Protein AF-A0A542AFW9-F1 (afdb_monomer)

pLDDT: mean 81.06, std 19.07, range [39.84, 98.25]

Mean predicted aligned error: 11.01 Å

Radius of gyration: 22.19 Å; Cα contacts (8 Å, |Δi|>4): 198; chains: 1; bounding box: 42×68×56 Å

Nearest PDB structures (foldseek):
  5hi8-assembly1_B  TM=4.174E-01  e=9.262E+00  Prochlorococcus phage P-HM1

Structure (mmCIF, N/CA/C/O backbone):
data_AF-A0A542AFW9-F1
#
_entry.id   AF-A0A542AFW9-F1
#
loop_
_atom_site.group_PDB
_atom_site.id
_atom_site.type_symbol
_atom_site.label_atom_id
_atom_site.label_alt_id
_atom_site.label_comp_id
_atom_site.label_asym_id
_atom_site.label_entity_id
_atom_site.label_seq_id
_atom_site.pdbx_PDB_ins_code
_atom_site.Cartn_x
_atom_site.Cartn_y
_atom_site.Cartn_z
_atom_site.occupancy
_atom_site.B_iso_or_equiv
_atom_site.auth_seq_id
_atom_site.auth_comp_id
_atom_site.auth_asym_id
_atom_site.auth_atom_id
_atom_site.pdbx_PDB_model_num
ATOM 1 N N . MET A 1 1 ? 29.005 56.536 -40.030 1.00 39.84 1 MET A N 1
ATOM 2 C CA . MET A 1 1 ? 28.398 55.191 -40.058 1.00 39.84 1 MET A CA 1
ATOM 3 C C . MET A 1 1 ? 28.912 54.412 -38.866 1.00 39.84 1 MET A C 1
ATOM 5 O O . MET A 1 1 ? 30.099 54.424 -38.581 1.00 39.84 1 MET A O 1
ATOM 9 N N . THR A 1 2 ? 27.946 53.893 -38.130 1.00 42.75 2 THR A N 1
ATOM 10 C CA . THR A 1 2 ? 27.924 53.283 -36.800 1.00 42.75 2 THR A CA 1
ATOM 11 C C . THR A 1 2 ? 28.615 51.921 -36.771 1.00 42.75 2 THR A C 1
ATOM 13 O O . THR A 1 2 ? 28.361 51.142 -37.681 1.00 42.75 2 THR A O 1
ATOM 16 N N . THR A 1 3 ? 29.371 51.580 -35.717 1.00 44.47 3 THR A N 1
ATOM 17 C CA . THR A 1 3 ? 29.134 50.353 -34.912 1.00 44.47 3 THR A CA 1
ATOM 18 C C . THR A 1 3 ? 30.063 50.273 -33.693 1.00 44.47 3 THR A C 1
ATOM 20 O O . THR A 1 3 ? 31.280 50.183 -33.817 1.00 44.47 3 THR A O 1
ATOM 23 N N . LEU A 1 4 ? 29.456 50.293 -32.501 1.00 46.97 4 LEU A N 1
ATOM 24 C CA . LEU A 1 4 ? 30.044 49.819 -31.249 1.00 46.97 4 LEU A CA 1
ATOM 25 C C . LEU A 1 4 ? 30.042 48.284 -31.254 1.00 46.97 4 LEU A C 1
ATOM 27 O O . LEU A 1 4 ? 28.998 47.686 -31.507 1.00 46.97 4 LEU A O 1
ATOM 31 N N . ALA A 1 5 ? 31.162 47.653 -30.905 1.00 48.75 5 ALA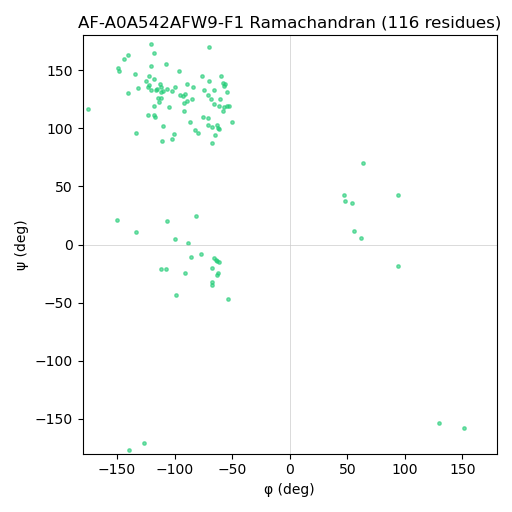 A N 1
ATOM 32 C CA . ALA A 1 5 ? 31.198 46.238 -30.544 1.00 48.75 5 ALA A CA 1
ATOM 33 C C . ALA A 1 5 ? 31.245 46.120 -29.014 1.00 48.75 5 ALA A C 1
ATOM 35 O O . ALA A 1 5 ? 32.304 46.214 -28.400 1.00 48.75 5 ALA A O 1
ATOM 36 N N . ALA A 1 6 ? 30.074 45.953 -28.398 1.00 48.28 6 ALA A N 1
ATOM 37 C CA . ALA A 1 6 ? 29.948 45.531 -27.010 1.00 48.28 6 ALA A CA 1
ATOM 38 C C . ALA A 1 6 ? 29.968 43.996 -26.974 1.00 48.28 6 ALA A C 1
ATOM 40 O O . ALA A 1 6 ? 28.991 43.353 -27.350 1.00 48.28 6 ALA A O 1
ATOM 41 N N . PHE A 1 7 ? 31.081 43.401 -26.544 1.00 44.91 7 PHE A N 1
ATOM 42 C CA . PHE A 1 7 ? 31.126 41.976 -26.219 1.00 44.91 7 PHE A CA 1
ATOM 43 C C . PHE A 1 7 ? 30.583 41.786 -24.801 1.00 44.91 7 PHE A C 1
ATOM 45 O O . PHE A 1 7 ? 31.267 42.034 -23.810 1.00 44.91 7 PHE A O 1
ATOM 52 N N . ALA A 1 8 ? 29.311 41.398 -24.726 1.00 52.62 8 ALA A N 1
ATOM 53 C CA . ALA A 1 8 ? 28.645 41.016 -23.494 1.00 52.62 8 ALA A CA 1
ATOM 54 C C . ALA A 1 8 ? 29.184 39.666 -22.988 1.00 52.62 8 ALA A C 1
ATOM 56 O O . ALA A 1 8 ? 29.230 38.674 -23.717 1.00 52.62 8 ALA A O 1
ATOM 57 N N . LEU A 1 9 ? 29.575 39.655 -21.714 1.00 49.44 9 LEU A N 1
ATOM 58 C CA . LEU A 1 9 ? 29.920 38.478 -20.923 1.00 49.44 9 LEU A CA 1
ATOM 59 C C . LEU A 1 9 ? 28.768 37.465 -20.941 1.00 49.44 9 LEU A C 1
ATOM 61 O O . LEU A 1 9 ? 27.684 37.752 -20.441 1.00 49.44 9 LEU A O 1
ATOM 65 N N . SER A 1 10 ? 29.014 36.262 -21.457 1.00 49.34 10 SER A N 1
ATOM 66 C CA . SER A 1 10 ? 28.157 35.102 -21.196 1.00 49.34 10 SER A CA 1
ATOM 67 C C . SER A 1 10 ? 28.854 34.237 -20.157 1.00 49.34 10 SER A C 1
ATOM 69 O O . SER A 1 10 ? 29.691 33.397 -20.478 1.00 49.34 10 SER A O 1
ATOM 71 N N . ILE A 1 11 ? 28.553 34.507 -18.890 1.00 55.94 11 ILE A N 1
ATOM 72 C CA . ILE A 1 11 ? 28.933 33.649 -17.771 1.00 55.94 11 ILE A CA 1
ATOM 73 C C . ILE A 1 11 ? 28.051 32.408 -17.902 1.00 55.94 11 ILE A C 1
ATOM 75 O O . ILE A 1 11 ? 26.852 32.466 -17.637 1.00 55.94 11 ILE A O 1
ATOM 79 N N . GLY A 1 12 ? 28.620 31.309 -18.393 1.00 42.12 12 GLY A N 1
ATOM 80 C CA . GLY A 1 12 ? 27.951 30.015 -18.379 1.00 42.12 12 GLY A CA 1
ATOM 81 C C . GLY A 1 12 ? 27.718 29.610 -16.930 1.00 42.12 12 GLY A C 1
ATOM 82 O O . GLY A 1 12 ? 28.654 29.213 -16.238 1.00 42.12 12 GLY A O 1
ATOM 83 N N . THR A 1 13 ? 26.489 29.749 -16.443 1.00 52.75 13 THR A N 1
ATOM 84 C CA . THR A 1 13 ? 26.082 29.176 -15.165 1.00 52.75 13 THR A CA 1
ATOM 85 C C . THR A 1 13 ? 26.095 27.660 -15.306 1.00 52.75 13 THR A C 1
ATOM 87 O O . THR A 1 13 ? 25.203 27.053 -15.890 1.00 52.75 13 THR A O 1
ATOM 90 N N . VAL A 1 14 ? 27.155 27.047 -14.782 1.00 49.38 14 VAL A N 1
ATOM 91 C CA . VAL A 1 14 ? 27.224 25.609 -14.529 1.00 49.38 14 VAL A CA 1
ATOM 92 C C . VAL A 1 14 ? 26.132 25.293 -13.510 1.00 49.38 14 VAL A C 1
ATOM 94 O O . VAL A 1 14 ? 26.288 25.554 -12.318 1.00 49.38 14 VAL A O 1
ATOM 97 N N . THR A 1 15 ? 24.994 24.781 -13.971 1.00 49.84 15 THR A N 1
ATOM 98 C CA . THR A 1 15 ? 23.988 24.165 -13.104 1.00 49.84 15 THR A CA 1
ATOM 99 C C . THR A 1 15 ? 24.602 22.910 -12.495 1.00 49.84 15 THR A C 1
ATOM 101 O O . THR A 1 15 ? 24.619 21.848 -13.116 1.00 49.84 15 THR A O 1
ATOM 104 N N . LEU A 1 16 ? 25.160 23.051 -11.293 1.00 54.56 16 LEU A N 1
ATOM 105 C CA . LEU A 1 16 ? 25.433 21.931 -10.398 1.00 54.56 16 LEU A CA 1
ATOM 106 C C . LEU A 1 16 ? 24.106 21.192 -10.144 1.00 54.56 16 LEU A C 1
ATOM 108 O O . LEU A 1 16 ? 23.092 21.861 -9.926 1.00 54.56 16 LEU A O 1
ATOM 112 N N . PRO A 1 17 ? 24.071 19.848 -10.170 1.00 48.28 17 PRO A N 1
ATOM 113 C CA . PRO A 1 17 ? 22.901 19.117 -9.709 1.00 48.28 17 PRO A CA 1
ATOM 114 C C . PRO A 1 17 ? 22.687 19.442 -8.228 1.00 48.28 17 PRO A C 1
ATOM 116 O O . PRO A 1 17 ? 23.569 19.217 -7.401 1.00 48.28 17 PRO A O 1
ATOM 119 N N . ASP A 1 18 ? 21.532 20.024 -7.919 1.00 45.22 18 ASP A N 1
ATOM 120 C CA . ASP A 1 18 ? 21.080 20.307 -6.560 1.00 45.22 18 ASP A CA 1
ATOM 121 C C . ASP A 1 18 ? 21.020 18.986 -5.759 1.00 45.22 18 ASP A C 1
ATOM 123 O O . ASP A 1 18 ? 20.233 18.101 -6.114 1.00 45.22 18 ASP A O 1
ATOM 127 N N . PRO A 1 19 ? 21.838 18.800 -4.704 1.00 47.28 19 PRO A N 1
ATOM 128 C CA . PRO A 1 19 ? 21.880 17.564 -3.925 1.00 47.28 19 PRO A CA 1
ATOM 129 C C . PRO A 1 19 ? 20.752 17.483 -2.880 1.00 47.28 19 PRO A C 1
ATOM 131 O O . PRO A 1 19 ? 20.901 16.802 -1.866 1.00 47.28 19 PRO A O 1
ATOM 134 N N . GLY A 1 20 ? 19.636 18.189 -3.083 1.00 44.25 20 GLY A N 1
ATOM 135 C CA . GLY A 1 20 ? 18.636 18.378 -2.039 1.00 44.25 20 GLY A CA 1
ATOM 136 C C . GLY A 1 20 ? 17.197 18.543 -2.505 1.00 44.25 20 GLY A C 1
ATOM 137 O O . GLY A 1 20 ? 16.389 19.033 -1.716 1.00 44.25 20 GLY A O 1
ATOM 138 N N . GLN A 1 21 ? 16.816 18.114 -3.716 1.00 40.47 21 GLN A N 1
ATOM 139 C CA . GLN A 1 21 ? 15.388 17.957 -4.010 1.00 40.47 21 GLN A CA 1
ATOM 140 C C . GLN A 1 21 ? 14.833 16.806 -3.166 1.00 40.47 21 GLN A C 1
ATOM 142 O O . GLN A 1 21 ? 14.810 15.652 -3.592 1.00 40.47 21 GLN A O 1
ATOM 147 N N . ALA A 1 22 ? 14.408 17.131 -1.941 1.00 47.59 22 ALA A N 1
ATOM 148 C CA . ALA A 1 22 ? 13.576 16.276 -1.118 1.00 47.59 22 ALA A CA 1
ATOM 149 C C . ALA A 1 22 ? 12.402 15.837 -1.994 1.00 47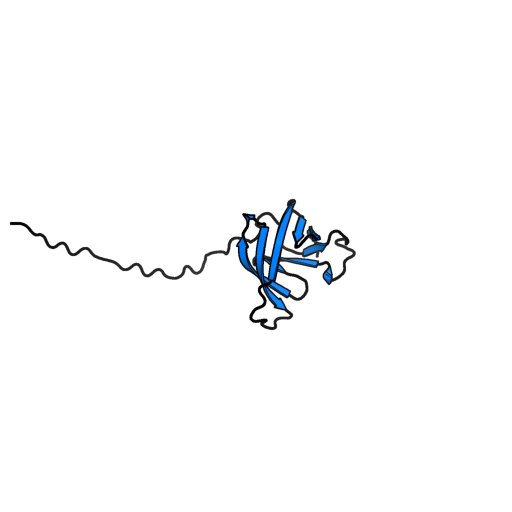.59 22 ALA A C 1
ATOM 151 O O . ALA A 1 22 ? 11.538 16.648 -2.336 1.00 47.59 22 ALA A O 1
ATOM 152 N N . GLN A 1 23 ? 12.430 14.575 -2.433 1.00 57.09 23 GLN A N 1
ATOM 153 C CA . GLN A 1 23 ? 11.366 14.001 -3.242 1.00 57.09 23 GLN A CA 1
ATOM 154 C C . GLN A 1 23 ? 10.069 14.246 -2.481 1.00 57.09 23 GLN A C 1
ATOM 156 O O . GLN A 1 23 ? 9.953 13.844 -1.319 1.00 57.09 23 GLN A O 1
ATOM 161 N N . GLN A 1 24 ? 9.139 14.985 -3.092 1.00 65.31 24 GLN A N 1
ATOM 162 C CA . GLN A 1 24 ? 7.889 15.289 -2.417 1.00 65.31 24 GLN A CA 1
ATOM 163 C C . GLN A 1 24 ? 7.247 13.973 -1.961 1.00 65.31 24 GLN A C 1
ATOM 165 O O . GLN A 1 24 ? 7.189 13.023 -2.747 1.00 65.31 24 GLN A O 1
ATOM 170 N N . PRO A 1 25 ? 6.810 13.893 -0.692 1.00 66.62 25 PRO A N 1
ATOM 171 C CA . PRO A 1 25 ? 6.288 12.662 -0.131 1.00 66.62 25 PRO A CA 1
ATOM 172 C C . PRO A 1 25 ? 5.116 12.164 -0.972 1.00 66.62 25 PRO A C 1
ATOM 174 O O . PRO A 1 25 ? 4.088 12.836 -1.056 1.00 66.62 25 PRO A O 1
ATOM 177 N N . VAL A 1 26 ? 5.246 10.972 -1.558 1.00 75.19 26 VAL A N 1
ATOM 178 C CA . VAL A 1 26 ? 4.159 10.387 -2.348 1.00 75.19 26 VAL A CA 1
ATOM 179 C C . VAL A 1 26 ? 3.007 10.085 -1.393 1.00 75.19 26 VAL A C 1
ATOM 181 O O . VAL A 1 26 ? 3.209 9.395 -0.395 1.00 75.19 26 VAL A O 1
ATOM 184 N N . PHE A 1 27 ? 1.831 10.669 -1.625 1.00 85.62 27 PHE A N 1
ATOM 185 C CA . PHE A 1 27 ? 0.695 10.693 -0.686 1.00 85.62 27 PHE A CA 1
ATOM 186 C C . PHE A 1 27 ? 0.974 11.457 0.630 1.00 85.62 27 PHE A C 1
ATOM 188 O O . PHE A 1 27 ? 1.062 10.854 1.701 1.00 85.62 27 PHE A O 1
ATOM 195 N N . PRO A 1 28 ? 1.104 12.797 0.598 1.00 85.50 28 PRO A N 1
ATOM 196 C CA . PRO A 1 28 ? 1.483 13.593 1.773 1.00 85.50 28 PRO A CA 1
ATOM 197 C C . PRO A 1 28 ? 0.418 13.612 2.882 1.00 85.50 28 PRO A C 1
ATOM 199 O O . PRO A 1 28 ? 0.728 13.919 4.029 1.00 85.50 28 PRO A O 1
ATOM 202 N N . SER A 1 29 ? -0.836 13.300 2.552 1.00 89.38 29 SER A N 1
ATOM 203 C CA . SER A 1 29 ? -1.962 13.286 3.490 1.00 89.38 29 SER A CA 1
ATOM 204 C C . SER A 1 29 ? -2.122 11.972 4.259 1.00 89.38 29 SER A C 1
ATOM 206 O O . SER A 1 29 ? -2.926 11.924 5.191 1.00 89.38 29 SER A O 1
ATOM 208 N N . LEU A 1 30 ? -1.393 10.921 3.872 1.00 93.62 30 LEU A N 1
ATOM 209 C CA . LEU A 1 30 ? -1.493 9.593 4.465 1.00 93.62 30 LEU A CA 1
ATOM 210 C C . LEU A 1 30 ? -0.359 9.356 5.481 1.00 93.62 30 LEU A C 1
ATOM 212 O O . LEU A 1 30 ? 0.802 9.656 5.184 1.00 93.62 30 LEU A O 1
ATOM 216 N N . PRO A 1 31 ? -0.657 8.797 6.670 1.00 95.44 31 PRO A N 1
ATOM 217 C CA . PRO A 1 31 ? 0.355 8.364 7.623 1.00 95.44 31 PRO A CA 1
ATOM 218 C C . PRO A 1 31 ? 1.324 7.360 7.002 1.00 95.44 31 PRO A C 1
ATOM 220 O O . PRO A 1 31 ? 0.908 6.445 6.290 1.00 95.44 31 PRO A O 1
ATOM 223 N N . ARG A 1 32 ? 2.615 7.507 7.299 1.00 94.31 32 ARG A N 1
ATOM 224 C CA . ARG A 1 32 ? 3.622 6.492 6.969 1.00 94.31 32 ARG A CA 1
ATOM 225 C C . ARG A 1 32 ? 3.511 5.332 7.949 1.00 94.31 32 ARG A C 1
ATOM 227 O O . ARG A 1 32 ? 3.244 5.565 9.122 1.00 94.31 32 ARG A O 1
ATOM 234 N N . GLY A 1 33 ? 3.755 4.118 7.472 1.00 95.12 33 GLY A N 1
ATOM 235 C CA . GLY A 1 33 ? 3.703 2.901 8.278 1.00 95.12 33 GLY A CA 1
ATOM 236 C C . GLY A 1 33 ? 2.844 1.817 7.641 1.00 95.12 33 GLY A C 1
ATOM 237 O O . GLY A 1 33 ? 2.712 1.758 6.413 1.00 95.12 33 GLY A O 1
ATOM 238 N N . THR A 1 34 ? 2.296 0.949 8.484 1.00 96.81 34 THR A N 1
ATOM 239 C CA . THR A 1 34 ? 1.619 -0.278 8.065 1.00 96.81 34 THR A CA 1
ATOM 240 C C . THR A 1 34 ? 0.133 -0.048 7.813 1.00 96.81 34 THR A C 1
ATOM 242 O O . THR A 1 34 ? -0.565 0.632 8.564 1.00 96.81 34 THR A O 1
ATOM 245 N N . TYR A 1 35 ? -0.355 -0.644 6.735 1.00 97.88 35 TYR A N 1
ATOM 246 C CA . TYR A 1 35 ? -1.742 -0.648 6.313 1.00 97.88 35 TYR A CA 1
ATOM 247 C C . TYR A 1 35 ? -2.215 -2.093 6.176 1.00 97.88 35 TYR A C 1
ATOM 249 O O . TYR A 1 35 ? -1.525 -2.928 5.595 1.00 97.88 35 TYR A O 1
ATOM 257 N N . VAL A 1 36 ? -3.404 -2.386 6.689 1.00 98.06 36 VAL A N 1
ATOM 258 C CA . VAL A 1 36 ? -3.986 -3.732 6.722 1.00 98.06 36 VAL A CA 1
ATOM 259 C C . VAL 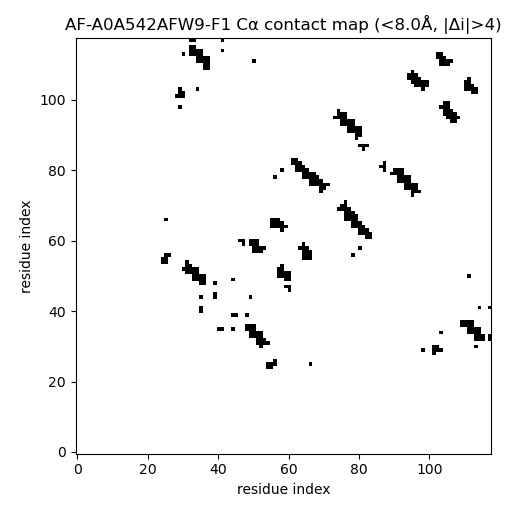A 1 36 ? -5.245 -3.759 5.865 1.00 98.06 36 VAL A C 1
ATOM 261 O O . VAL A 1 36 ? -6.079 -2.856 5.968 1.00 98.06 36 VAL A O 1
ATOM 264 N N . ALA A 1 37 ? -5.393 -4.774 5.010 1.00 97.56 37 ALA A N 1
ATOM 265 C CA . ALA A 1 37 ? -6.582 -4.931 4.175 1.00 97.56 37 ALA A CA 1
ATOM 266 C C . ALA A 1 37 ? -7.845 -5.012 5.047 1.00 97.56 37 ALA A C 1
ATOM 268 O O . ALA A 1 37 ? -7.852 -5.679 6.075 1.00 97.56 37 ALA A O 1
ATOM 269 N N . ALA A 1 38 ? -8.930 -4.362 4.627 1.00 96.69 38 ALA A N 1
ATOM 270 C CA . ALA A 1 38 ? -10.126 -4.135 5.443 1.00 96.69 38 ALA A CA 1
ATOM 271 C C . ALA A 1 38 ? -10.881 -5.410 5.867 1.00 96.69 38 ALA A C 1
ATOM 273 O O . ALA A 1 38 ? -11.746 -5.345 6.733 1.00 96.69 38 ALA A O 1
ATOM 274 N N . GLN A 1 39 ? -10.566 -6.556 5.260 1.00 95.94 39 GLN A N 1
ATOM 275 C CA . GLN A 1 39 ? -11.051 -7.877 5.677 1.00 95.94 39 GLN A CA 1
ATOM 276 C C . GLN A 1 39 ? -10.332 -8.440 6.921 1.00 95.94 39 GLN A C 1
ATOM 278 O O . GLN A 1 39 ? -10.746 -9.469 7.443 1.00 95.94 39 GLN A O 1
ATOM 283 N N . TYR A 1 40 ? -9.261 -7.783 7.372 1.00 96.12 40 TYR A N 1
ATOM 284 C CA . TYR A 1 40 ? -8.454 -8.119 8.544 1.00 96.12 40 TYR A CA 1
ATOM 285 C C . TYR A 1 40 ? -8.464 -6.959 9.550 1.00 96.12 40 TYR A C 1
ATOM 287 O O . TYR A 1 40 ? -8.953 -5.862 9.263 1.00 96.12 40 TYR A O 1
ATOM 295 N N . THR A 1 41 ? -7.892 -7.184 10.731 1.00 94.25 41 THR A N 1
ATOM 296 C CA . THR A 1 41 ? -7.729 -6.157 11.771 1.00 94.25 41 THR A CA 1
ATOM 297 C C . THR A 1 41 ? -6.250 -5.919 12.074 1.00 94.25 41 THR A C 1
ATOM 299 O O . THR A 1 41 ? -5.399 -6.734 11.729 1.00 94.25 41 THR A O 1
ATOM 302 N N . CYS A 1 42 ? -5.919 -4.819 12.761 1.00 93.38 42 CYS A N 1
ATOM 303 C CA . CYS A 1 42 ? -4.533 -4.540 13.168 1.00 93.38 42 CYS A CA 1
ATOM 304 C C . CYS A 1 42 ? -3.959 -5.579 14.151 1.00 93.38 42 CYS A C 1
ATOM 306 O O . CYS A 1 42 ? -2.754 -5.602 14.372 1.00 93.38 42 CYS A O 1
ATOM 308 N N . THR A 1 43 ? -4.802 -6.422 14.753 1.00 93.81 43 THR A N 1
ATOM 309 C CA . THR A 1 43 ? -4.396 -7.485 15.687 1.00 93.81 43 THR A CA 1
ATOM 310 C C . THR A 1 43 ? -4.507 -8.884 15.085 1.00 93.81 43 THR A C 1
ATOM 312 O O . THR A 1 43 ? -3.863 -9.807 15.569 1.00 93.81 43 THR A O 1
ATOM 315 N N . GLU A 1 44 ? -5.311 -9.051 14.035 1.00 93.12 44 GLU A N 1
ATOM 316 C CA . GLU A 1 44 ? -5.558 -10.325 13.360 1.00 93.12 44 GLU A CA 1
ATOM 317 C C . GLU A 1 44 ? -5.453 -10.116 11.850 1.00 93.12 44 GLU A C 1
ATOM 319 O O . GLU A 1 44 ? -6.406 -9.691 11.192 1.00 93.12 44 GLU A O 1
ATOM 324 N N . TYR A 1 45 ? -4.274 -10.405 11.306 1.00 94.19 45 TYR A N 1
ATOM 325 C CA . TYR A 1 45 ? -3.960 -10.259 9.891 1.00 94.19 45 TYR A CA 1
ATOM 326 C C . TYR A 1 45 ? -3.095 -11.418 9.405 1.00 94.19 45 TYR A C 1
ATOM 328 O O . TYR A 1 45 ? -2.465 -12.135 10.181 1.00 94.19 45 TYR A O 1
ATOM 336 N N . ILE A 1 46 ? -3.044 -11.572 8.086 1.00 93.38 46 ILE A N 1
ATOM 337 C CA . ILE A 1 46 ? -2.049 -12.410 7.418 1.00 93.38 46 ILE A CA 1
ATOM 338 C C . ILE A 1 46 ? -1.040 -11.515 6.711 1.00 93.38 46 ILE A C 1
ATOM 340 O O . ILE A 1 46 ? -1.372 -10.399 6.311 1.00 93.38 46 ILE A O 1
ATOM 344 N N . GLU A 1 47 ? 0.170 -12.025 6.500 1.00 90.69 47 GLU A N 1
ATOM 345 C CA . GLU A 1 47 ? 1.250 -11.275 5.855 1.00 90.69 47 GLU A CA 1
ATOM 346 C C . GLU A 1 47 ? 0.818 -10.698 4.498 1.00 90.69 47 GLU A C 1
ATOM 348 O O . GLU A 1 47 ? 0.950 -9.502 4.280 1.00 90.69 47 GLU A O 1
ATOM 353 N N . ALA A 1 48 ? 0.174 -11.498 3.639 1.00 89.50 48 ALA A N 1
ATOM 354 C CA . ALA A 1 48 ? -0.327 -11.059 2.329 1.00 89.50 48 ALA A CA 1
ATOM 355 C C . ALA A 1 48 ? -1.383 -9.930 2.384 1.00 89.50 48 ALA A C 1
ATOM 357 O O . ALA A 1 48 ? -1.685 -9.316 1.363 1.00 89.50 48 ALA A O 1
ATOM 358 N N . GLY A 1 49 ? -1.968 -9.666 3.556 1.00 92.88 49 GLY A N 1
ATOM 359 C CA . GLY A 1 49 ? -2.927 -8.586 3.786 1.00 92.88 49 GLY A CA 1
ATOM 360 C C . GLY A 1 49 ? -2.289 -7.252 4.174 1.00 92.88 49 GLY A C 1
ATOM 361 O O . GLY A 1 49 ? -3.031 -6.301 4.426 1.00 92.88 49 GLY A O 1
ATOM 362 N N . LEU A 1 50 ? -0.959 -7.172 4.251 1.00 95.38 50 LEU A N 1
ATOM 363 C CA . LEU A 1 50 ? -0.237 -5.967 4.650 1.00 95.38 50 LEU A CA 1
ATOM 364 C C . LEU A 1 50 ? 0.237 -5.150 3.447 1.00 95.38 50 LEU A C 1
ATOM 366 O O . LEU A 1 50 ? 0.592 -5.683 2.399 1.00 95.38 50 LEU A O 1
ATOM 370 N N . LEU A 1 51 ? 0.306 -3.840 3.646 1.00 95.12 51 LEU A N 1
ATOM 371 C CA . LEU A 1 51 ? 1.021 -2.889 2.805 1.00 95.12 51 LEU A CA 1
ATOM 372 C C . LEU A 1 51 ? 1.811 -1.940 3.701 1.00 95.12 51 LEU A C 1
ATOM 374 O O . LEU A 1 51 ? 1.348 -1.566 4.777 1.00 95.12 51 LEU A O 1
ATOM 378 N N . ARG A 1 52 ? 2.972 -1.487 3.240 1.00 95.00 52 ARG A N 1
ATOM 379 C CA . ARG A 1 52 ? 3.734 -0.423 3.896 1.00 95.00 52 ARG A CA 1
ATOM 380 C C . ARG A 1 52 ? 3.744 0.821 3.028 1.00 95.00 52 ARG A C 1
ATOM 382 O O . ARG A 1 52 ? 4.073 0.741 1.848 1.00 95.00 52 ARG A O 1
ATOM 389 N N . LEU A 1 53 ? 3.433 1.968 3.620 1.00 94.75 53 LEU A N 1
ATOM 390 C CA . LEU A 1 53 ? 3.621 3.272 2.995 1.00 94.75 53 LEU A CA 1
ATOM 391 C C . LEU A 1 53 ? 4.839 3.966 3.611 1.00 94.75 53 LEU A C 1
ATOM 393 O O . LEU A 1 53 ? 4.846 4.286 4.800 1.00 94.75 53 LEU A O 1
ATOM 397 N N . ASP A 1 54 ? 5.843 4.250 2.791 1.00 91.62 54 ASP A N 1
ATOM 398 C CA . ASP A 1 54 ? 7.036 5.016 3.165 1.00 91.62 54 ASP A CA 1
ATOM 399 C C . ASP A 1 54 ? 7.249 6.194 2.200 1.00 91.62 54 ASP A C 1
ATOM 401 O O . ASP A 1 54 ? 6.354 6.525 1.427 1.00 91.62 54 ASP A O 1
ATOM 405 N N . ALA A 1 55 ? 8.390 6.884 2.268 1.00 89.19 55 ALA A N 1
ATOM 406 C CA . ALA A 1 55 ? 8.662 8.053 1.428 1.00 89.19 55 ALA A CA 1
ATOM 407 C C . ALA A 1 55 ? 8.702 7.749 -0.086 1.00 89.19 55 ALA A C 1
ATOM 409 O O . ALA A 1 55 ? 8.460 8.652 -0.886 1.00 89.19 55 ALA A O 1
ATOM 410 N N . ASN A 1 56 ? 8.987 6.503 -0.477 1.00 88.44 56 ASN A N 1
ATOM 411 C CA . ASN A 1 56 ? 9.144 6.088 -1.872 1.00 88.44 56 ASN A CA 1
ATOM 412 C C . ASN A 1 56 ? 7.836 5.593 -2.499 1.00 88.44 56 ASN A C 1
ATOM 414 O O . ASN A 1 56 ? 7.692 5.648 -3.724 1.00 88.44 56 ASN A O 1
ATOM 418 N N . GLY A 1 57 ? 6.891 5.113 -1.687 1.00 91.19 57 GLY A N 1
ATOM 419 C CA . GLY A 1 57 ? 5.587 4.662 -2.158 1.00 91.19 57 GLY A CA 1
ATOM 420 C C . GLY A 1 57 ? 4.962 3.570 -1.297 1.00 91.19 57 GLY A C 1
ATOM 421 O O . GLY A 1 57 ? 5.267 3.425 -0.112 1.00 91.19 57 GLY A O 1
ATOM 422 N N . ILE A 1 58 ? 4.043 2.826 -1.917 1.00 92.50 58 ILE A N 1
ATOM 423 C CA . ILE A 1 58 ? 3.382 1.662 -1.323 1.00 92.50 58 ILE A CA 1
ATOM 424 C C . ILE A 1 58 ? 4.158 0.407 -1.701 1.00 92.50 58 ILE A C 1
ATOM 426 O O . ILE A 1 58 ? 4.372 0.151 -2.885 1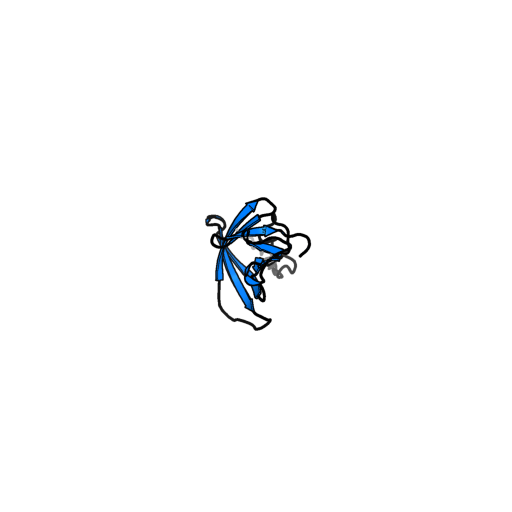.00 92.50 58 ILE A O 1
ATOM 430 N N . SER A 1 59 ? 4.513 -0.387 -0.697 1.00 92.25 59 SER A N 1
ATOM 431 C CA . SER A 1 59 ? 5.215 -1.657 -0.854 1.00 92.25 59 SER A CA 1
ATOM 432 C C . SER A 1 59 ? 4.392 -2.814 -0.275 1.00 92.25 59 SER A C 1
ATOM 434 O O . SER A 1 59 ? 3.895 -2.689 0.848 1.00 92.25 59 SER A O 1
ATOM 436 N N . PRO A 1 60 ? 4.235 -3.935 -1.001 1.00 90.19 60 PRO A N 1
ATOM 437 C CA . PRO A 1 60 ? 3.715 -5.174 -0.439 1.00 90.19 60 PRO A CA 1
ATOM 438 C C . PRO A 1 60 ? 4.727 -5.813 0.532 1.00 90.19 60 PRO A C 1
ATOM 440 O O . PRO A 1 60 ? 5.874 -5.365 0.621 1.00 90.19 60 PRO A O 1
ATOM 443 N N . PRO A 1 61 ? 4.320 -6.847 1.286 1.00 87.00 61 PRO A N 1
ATOM 444 C CA . PRO A 1 61 ? 5.205 -7.538 2.217 1.00 87.00 61 PRO A CA 1
ATOM 445 C C . PRO A 1 61 ? 6.404 -8.127 1.475 1.00 87.00 61 PRO A C 1
ATOM 447 O O . PRO A 1 61 ? 6.261 -8.587 0.345 1.00 87.00 61 PRO A O 1
ATOM 450 N N . LYS A 1 62 ? 7.577 -8.139 2.120 1.00 86.00 62 LYS A N 1
ATOM 451 C CA . LYS A 1 62 ? 8.853 -8.647 1.563 1.00 86.00 62 LYS A CA 1
ATOM 452 C C . LYS A 1 62 ? 9.369 -7.911 0.324 1.00 86.00 62 LYS A C 1
ATOM 454 O O . LYS A 1 62 ? 10.398 -8.300 -0.230 1.00 86.00 62 LYS A O 1
ATOM 459 N N . SER A 1 63 ? 8.711 -6.829 -0.086 1.00 87.50 63 SER A N 1
ATOM 460 C CA . SER A 1 63 ? 9.165 -5.986 -1.184 1.00 87.50 63 SER A CA 1
ATOM 461 C C . SER A 1 63 ? 9.408 -4.553 -0.734 1.00 87.50 63 SER A C 1
ATOM 463 O O . SER A 1 63 ? 8.785 -4.054 0.200 1.00 87.50 63 SER A O 1
ATOM 465 N N . THR A 1 64 ? 10.297 -3.867 -1.444 1.00 88.94 64 THR A N 1
ATOM 466 C CA . THR A 1 64 ? 10.422 -2.408 -1.402 1.00 88.94 64 THR A CA 1
ATOM 467 C C . THR A 1 64 ? 10.124 -1.869 -2.788 1.00 88.94 64 THR A C 1
ATOM 469 O O . THR A 1 64 ? 10.820 -2.197 -3.747 1.00 88.94 64 THR A O 1
ATOM 472 N N . CYS A 1 65 ? 9.088 -1.046 -2.893 1.00 88.88 65 CYS A N 1
ATOM 473 C CA . CYS A 1 65 ? 8.643 -0.445 -4.137 1.00 88.88 65 CYS A CA 1
ATOM 474 C C . CYS A 1 65 ? 8.885 1.063 -4.123 1.00 88.88 65 CYS A C 1
ATOM 476 O O . CYS A 1 65 ? 8.562 1.758 -3.159 1.00 88.88 65 CYS A O 1
ATOM 478 N N . LYS A 1 66 ? 9.413 1.579 -5.230 1.00 90.69 66 LYS A N 1
ATOM 479 C CA . LYS A 1 66 ? 9.574 3.011 -5.475 1.00 90.69 66 LYS A CA 1
ATOM 480 C C . LYS A 1 66 ? 8.692 3.424 -6.637 1.00 90.69 66 LYS A C 1
ATOM 482 O O . LYS A 1 66 ? 8.824 2.866 -7.724 1.00 90.69 66 LYS A O 1
ATOM 487 N N . ILE A 1 67 ? 7.851 4.430 -6.423 1.00 90.81 67 ILE A N 1
ATOM 488 C CA . ILE A 1 67 ? 7.055 5.029 -7.493 1.00 90.81 67 ILE A CA 1
ATOM 489 C C . ILE A 1 67 ? 7.998 5.775 -8.443 1.00 90.81 67 ILE A C 1
ATOM 491 O O . ILE A 1 67 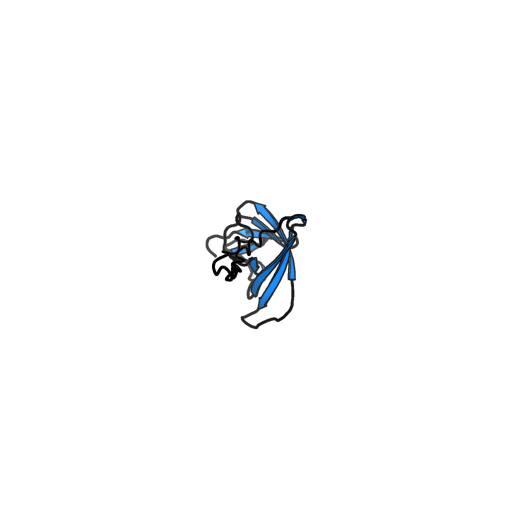? 8.797 6.617 -8.025 1.00 90.81 67 ILE A O 1
ATOM 495 N N . VAL A 1 68 ? 7.921 5.432 -9.727 1.00 91.81 68 VAL A N 1
ATOM 496 C CA . VAL A 1 68 ? 8.749 5.991 -10.806 1.00 91.81 68 VAL A CA 1
ATOM 497 C C . VAL A 1 68 ? 7.940 6.838 -11.783 1.00 91.81 68 VAL A C 1
ATOM 499 O O . VAL A 1 68 ? 8.512 7.688 -12.463 1.00 91.81 68 VAL A O 1
ATOM 502 N N . SER A 1 69 ? 6.622 6.644 -11.848 1.00 90.62 69 SER A N 1
ATOM 503 C CA . SER A 1 69 ? 5.709 7.506 -12.600 1.00 90.62 69 SER A CA 1
ATOM 504 C C . SER A 1 69 ? 4.333 7.554 -11.929 1.00 90.62 69 SER A C 1
ATOM 506 O O . SER A 1 69 ? 3.930 6.618 -11.235 1.00 90.62 69 SER A O 1
ATOM 508 N N . ALA A 1 70 ? 3.621 8.666 -12.107 1.00 91.69 70 ALA A N 1
ATOM 509 C CA . ALA A 1 70 ? 2.290 8.873 -11.553 1.00 91.69 70 ALA A CA 1
ATOM 510 C C . ALA A 1 70 ? 1.398 9.595 -12.568 1.00 91.69 70 ALA A C 1
ATOM 512 O O . ALA A 1 70 ? 1.766 10.640 -13.102 1.00 91.69 70 ALA A O 1
ATOM 513 N N . ASP A 1 71 ? 0.211 9.046 -12.793 1.00 93.50 71 ASP A N 1
ATOM 514 C CA . ASP A 1 71 ? -0.922 9.727 -13.405 1.00 93.50 71 ASP A CA 1
ATOM 515 C C . ASP A 1 71 ? -1.998 9.920 -12.333 1.00 93.50 71 ASP A C 1
ATOM 517 O O . ASP A 1 71 ? -2.878 9.082 -12.113 1.00 93.50 71 ASP A O 1
ATOM 521 N N . GLU A 1 72 ? -1.907 11.050 -11.637 1.00 89.06 72 GLU A N 1
ATOM 522 C CA . GLU A 1 72 ? -2.795 11.388 -10.524 1.00 89.06 72 GLU A CA 1
ATOM 523 C C . GLU A 1 72 ? -4.258 11.539 -10.961 1.00 89.06 72 GLU A C 1
ATOM 525 O O . GLU A 1 72 ? -5.160 11.290 -10.163 1.00 89.06 72 GLU A O 1
ATOM 530 N N . ARG A 1 73 ? -4.522 11.884 -12.232 1.00 90.81 73 ARG A N 1
ATOM 531 C CA . ARG A 1 73 ? -5.898 12.038 -12.740 1.00 90.81 73 ARG A CA 1
ATOM 532 C C . ARG A 1 73 ? -6.637 10.710 -12.787 1.00 90.81 73 ARG A C 1
ATOM 534 O O . ARG A 1 73 ? -7.844 10.676 -12.562 1.00 90.81 73 ARG A O 1
ATOM 541 N N . SER A 1 74 ? -5.921 9.632 -13.089 1.00 93.06 74 SER A N 1
ATOM 542 C CA . SER A 1 74 ? -6.469 8.274 -13.112 1.00 93.06 74 SER A CA 1
ATOM 543 C C . SER A 1 74 ? -6.155 7.477 -11.843 1.00 93.06 74 SER A C 1
ATOM 545 O O . SER A 1 74 ? -6.502 6.295 -11.775 1.00 93.06 74 SER A O 1
ATOM 547 N N . ALA A 1 75 ? -5.527 8.114 -10.844 1.00 93.44 75 ALA A N 1
ATOM 548 C CA . ALA A 1 75 ? -5.041 7.486 -9.618 1.00 93.44 75 ALA A CA 1
ATOM 549 C C . ALA A 1 75 ? -4.117 6.287 -9.895 1.00 93.44 75 ALA A C 1
ATOM 551 O O . ALA A 1 75 ? -4.155 5.280 -9.188 1.00 93.44 75 ALA A O 1
ATOM 552 N N . THR A 1 76 ? -3.318 6.375 -10.956 1.00 95.19 76 THR A N 1
ATOM 553 C CA . THR A 1 76 ? -2.479 5.284 -11.448 1.00 95.19 76 THR A CA 1
ATOM 554 C C . THR A 1 76 ? -1.012 5.594 -11.195 1.00 95.19 76 THR A C 1
ATOM 556 O O . THR A 1 76 ? -0.529 6.667 -11.542 1.00 95.19 76 THR A O 1
ATOM 559 N N . TYR A 1 77 ? -0.283 4.632 -10.645 1.00 93.25 77 TYR A N 1
ATOM 560 C CA . TYR A 1 77 ? 1.115 4.770 -10.257 1.00 93.25 77 TYR A CA 1
ATOM 561 C C . TYR A 1 77 ? 1.902 3.584 -10.801 1.00 93.25 77 TYR A C 1
ATOM 563 O O . TYR A 1 77 ? 1.455 2.443 -10.685 1.00 93.25 77 TYR A O 1
ATOM 571 N N . GLU A 1 78 ? 3.064 3.837 -11.393 1.00 93.50 78 GLU A N 1
ATOM 572 C CA . GLU A 1 78 ? 4.010 2.775 -11.727 1.00 93.50 78 GLU A CA 1
ATOM 573 C C . GLU A 1 78 ? 5.128 2.762 -10.697 1.00 93.50 78 GLU A C 1
ATOM 575 O O . GLU A 1 78 ? 5.728 3.800 -10.400 1.00 93.50 78 GLU A O 1
ATOM 580 N N . SER A 1 79 ? 5.429 1.572 -10.195 1.00 90.81 79 SER A N 1
ATOM 581 C CA . SER A 1 79 ? 6.490 1.342 -9.228 1.00 90.81 79 SER A CA 1
ATOM 582 C C . SER A 1 79 ? 7.499 0.342 -9.762 1.00 90.81 79 SER A C 1
ATOM 584 O O . SER A 1 79 ? 7.123 -0.632 -10.405 1.00 90.81 79 SER A O 1
ATOM 586 N N . THR A 1 80 ? 8.770 0.537 -9.432 1.00 90.44 80 THR A N 1
ATOM 587 C CA . THR A 1 80 ? 9.778 -0.527 -9.511 1.00 90.44 80 THR A CA 1
ATOM 588 C C . THR A 1 80 ? 9.899 -1.159 -8.133 1.00 90.44 80 THR A C 1
ATOM 590 O O . THR A 1 80 ? 10.060 -0.433 -7.150 1.00 90.44 80 THR A O 1
ATOM 593 N N . CYS A 1 81 ? 9.812 -2.485 -8.054 1.00 87.69 81 CYS A N 1
ATOM 594 C CA . CYS A 1 81 ? 9.850 -3.224 -6.795 1.00 87.69 81 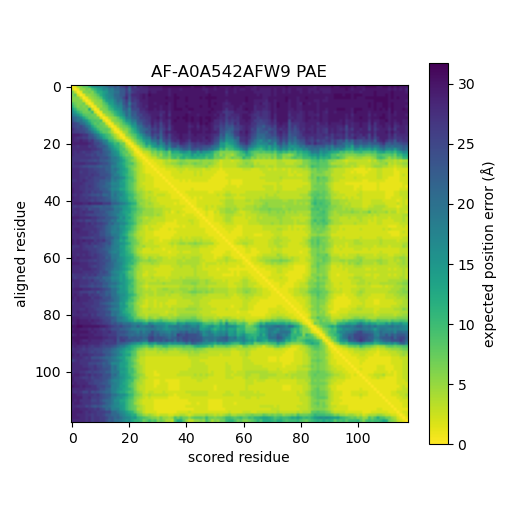CYS A CA 1
ATOM 595 C C . CYS A 1 81 ? 11.058 -4.164 -6.729 1.00 87.69 81 CYS A C 1
ATOM 597 O O . CYS A 1 81 ? 11.414 -4.799 -7.716 1.00 87.69 81 CYS A O 1
ATOM 599 N N . HIS A 1 82 ? 11.652 -4.272 -5.544 1.00 86.06 82 HIS A N 1
ATOM 600 C CA . HIS A 1 82 ? 12.707 -5.229 -5.214 1.00 86.06 82 HIS A CA 1
ATOM 601 C C . HIS A 1 82 ? 12.185 -6.191 -4.154 1.00 86.06 82 HIS A C 1
ATOM 603 O O . HIS A 1 82 ? 11.598 -5.737 -3.173 1.00 86.06 82 HIS A O 1
ATOM 609 N N . GLU A 1 83 ? 12.398 -7.492 -4.329 1.00 83.56 83 GLU A N 1
ATOM 610 C CA . GLU A 1 83 ? 11.984 -8.519 -3.370 1.00 83.56 83 GLU A CA 1
ATOM 611 C C . GLU A 1 83 ? 13.211 -9.072 -2.636 1.00 83.56 83 GLU A C 1
ATOM 613 O O . GLU A 1 83 ? 14.220 -9.377 -3.272 1.00 83.56 83 GLU A O 1
ATOM 618 N N . ASN A 1 84 ? 13.134 -9.204 -1.306 1.00 71.38 84 ASN A N 1
ATOM 619 C CA . ASN A 1 84 ? 14.177 -9.824 -0.470 1.00 71.38 84 ASN A CA 1
ATOM 620 C C . ASN A 1 84 ? 15.615 -9.335 -0.773 1.00 71.38 8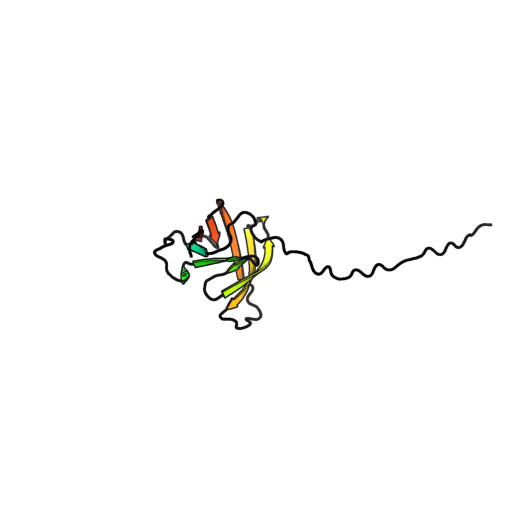4 ASN A C 1
ATOM 622 O O . ASN A 1 84 ? 16.533 -10.147 -0.887 1.00 71.38 84 ASN A O 1
ATOM 626 N N . ASP A 1 85 ? 15.798 -8.023 -0.974 1.00 58.91 85 ASP A N 1
ATOM 627 C CA . ASP A 1 85 ? 17.075 -7.370 -1.330 1.00 58.91 85 ASP A CA 1
ATOM 628 C C . ASP A 1 85 ? 17.766 -7.899 -2.601 1.00 58.91 85 ASP A C 1
ATOM 630 O O . ASP A 1 85 ? 18.905 -7.534 -2.900 1.00 58.91 85 ASP A O 1
ATOM 634 N N . THR A 1 86 ? 17.076 -8.712 -3.403 1.00 58.41 86 THR A N 1
ATOM 635 C CA . THR A 1 86 ? 17.566 -9.111 -4.719 1.00 58.41 86 THR A CA 1
ATOM 636 C C . THR A 1 86 ? 17.179 -8.023 -5.719 1.00 58.41 86 THR A C 1
ATOM 638 O O . THR A 1 86 ? 15.996 -7.671 -5.820 1.00 58.41 86 THR A O 1
ATOM 641 N N . PRO A 1 87 ? 18.138 -7.454 -6.471 1.00 54.91 87 PRO A N 1
ATOM 642 C CA . PRO A 1 87 ? 17.819 -6.514 -7.531 1.00 54.91 87 PRO A CA 1
ATOM 643 C C . PRO A 1 87 ? 16.960 -7.213 -8.592 1.00 54.91 87 PRO A C 1
ATOM 645 O O . PRO A 1 87 ? 17.471 -7.945 -9.433 1.00 54.91 87 PRO A O 1
ATOM 648 N N . SER A 1 88 ? 15.643 -7.007 -8.551 1.00 53.38 88 SER A N 1
ATOM 649 C CA . SER A 1 88 ? 14.785 -7.288 -9.696 1.00 53.38 88 SER A CA 1
ATOM 650 C C . SER A 1 88 ? 14.930 -6.121 -10.661 1.00 53.38 88 SER A C 1
ATOM 652 O O . SER A 1 88 ? 14.341 -5.050 -10.487 1.00 53.38 88 SER A O 1
ATOM 654 N N . GLU A 1 89 ? 15.802 -6.282 -11.650 1.00 51.50 89 GLU A N 1
ATOM 655 C CA . GLU A 1 89 ? 15.791 -5.387 -12.791 1.00 51.50 89 GLU A CA 1
ATOM 656 C C . GLU A 1 89 ? 14.529 -5.696 -13.610 1.00 51.50 89 GLU A C 1
ATOM 658 O O . GLU A 1 89 ? 14.466 -6.705 -14.299 1.00 51.50 89 GLU A O 1
ATOM 663 N N . GLN A 1 90 ? 13.563 -4.772 -13.579 1.00 58.19 90 GLN A N 1
ATOM 664 C CA . GLN A 1 90 ? 12.549 -4.568 -14.628 1.00 58.19 90 GLN A CA 1
ATOM 665 C C . GLN A 1 90 ? 11.177 -5.254 -14.509 1.00 58.19 90 GLN A C 1
ATOM 667 O O . GLN A 1 90 ? 10.594 -5.600 -15.535 1.00 58.19 90 GLN A O 1
ATOM 672 N N . GLU A 1 91 ? 10.544 -5.278 -13.335 1.00 67.31 91 GLU A N 1
ATOM 673 C CA . GLU A 1 91 ? 9.071 -5.311 -13.325 1.00 67.31 91 GLU A CA 1
ATOM 674 C C . GLU A 1 91 ? 8.504 -3.989 -12.809 1.00 67.31 91 GLU A C 1
ATOM 676 O O . GLU A 1 91 ? 8.519 -3.684 -11.614 1.00 67.31 91 GLU A O 1
ATOM 681 N N . ARG A 1 92 ? 8.042 -3.157 -13.755 1.00 81.62 92 ARG A N 1
ATOM 682 C CA . ARG A 1 92 ? 7.215 -1.997 -13.429 1.00 81.62 92 ARG A CA 1
ATOM 683 C C . ARG A 1 92 ? 5.819 -2.494 -13.103 1.00 81.62 92 ARG A C 1
ATOM 685 O O . ARG A 1 92 ? 5.079 -2.911 -13.992 1.00 81.62 92 ARG A O 1
ATOM 692 N N . VAL A 1 93 ? 5.454 -2.410 -11.836 1.00 88.00 93 VAL A N 1
ATOM 693 C CA . VAL A 1 93 ? 4.121 -2.772 -11.369 1.00 88.00 93 VAL A CA 1
ATOM 694 C C . VAL A 1 93 ? 3.232 -1.542 -11.449 1.00 88.00 93 VAL A C 1
ATOM 696 O O . VAL A 1 93 ? 3.534 -0.499 -10.868 1.00 88.00 93 VAL A O 1
ATOM 699 N N . LYS A 1 94 ? 2.119 -1.670 -12.169 1.00 91.56 94 LYS A N 1
ATOM 700 C CA . LYS A 1 94 ? 1.102 -0.625 -12.273 1.00 91.56 94 LYS A CA 1
ATOM 701 C C . LYS A 1 94 ? 0.039 -0.831 -11.198 1.00 91.56 94 LYS A C 1
ATOM 703 O O . LYS A 1 94 ? -0.603 -1.878 -11.146 1.00 91.56 94 LYS A O 1
ATOM 708 N N . LEU A 1 95 ? -0.156 0.176 -10.355 1.00 92.94 95 LEU A N 1
ATOM 709 C CA . LEU A 1 95 ? -1.099 0.163 -9.242 1.00 92.94 95 LEU A CA 1
ATOM 710 C C . LEU A 1 95 ? -2.099 1.305 -9.383 1.00 92.94 95 LEU A C 1
ATOM 712 O O . LEU A 1 95 ? -1.721 2.441 -9.661 1.00 92.94 95 LEU A O 1
ATOM 716 N N . LYS A 1 96 ? -3.375 1.023 -9.127 1.00 95.75 96 LYS A N 1
ATOM 717 C CA . LYS A 1 96 ? -4.385 2.057 -8.905 1.00 95.75 96 LYS A CA 1
ATOM 718 C C . LYS A 1 96 ? -4.473 2.345 -7.410 1.00 95.75 96 LYS A C 1
ATOM 720 O O . LYS A 1 96 ? -4.859 1.444 -6.668 1.00 95.75 96 LYS A O 1
ATOM 725 N N . ILE A 1 97 ? -4.112 3.551 -6.974 1.00 95.25 97 ILE A N 1
ATOM 726 C CA . ILE A 1 97 ? -4.047 3.937 -5.557 1.00 95.25 97 ILE A CA 1
ATOM 727 C C . ILE A 1 97 ? -4.943 5.152 -5.312 1.00 95.25 97 ILE A C 1
ATOM 729 O O . ILE A 1 97 ? -4.640 6.259 -5.742 1.00 95.25 97 ILE A O 1
ATOM 733 N N . GLU A 1 98 ? -6.034 4.958 -4.577 1.00 95.50 98 GLU A N 1
ATOM 734 C CA . GLU A 1 98 ? -7.027 5.996 -4.284 1.00 95.50 98 GLU A CA 1
ATOM 735 C C . GLU A 1 98 ? -7.063 6.257 -2.767 1.00 95.50 98 GLU A C 1
ATOM 737 O O . GLU A 1 98 ? -7.542 5.399 -2.019 1.00 95.50 98 GLU A O 1
ATOM 742 N N . PRO A 1 99 ? -6.585 7.409 -2.261 1.00 94.88 99 PRO A N 1
ATOM 743 C CA . PRO A 1 99 ? -6.817 7.792 -0.870 1.00 94.88 99 PRO A CA 1
ATOM 744 C C . PRO A 1 99 ? -8.325 7.919 -0.610 1.00 94.88 99 PRO A C 1
ATOM 746 O O . PRO A 1 99 ? -9.015 8.654 -1.314 1.00 94.88 99 PRO A O 1
ATOM 749 N N . LEU A 1 100 ? -8.844 7.207 0.391 1.00 95.12 100 LEU A N 1
ATOM 750 C CA . LEU A 1 100 ? -10.270 7.239 0.743 1.00 95.12 100 LEU A CA 1
ATOM 751 C C . LEU A 1 100 ? -10.527 8.178 1.919 1.00 95.12 100 LEU A C 1
ATOM 753 O O . LEU A 1 100 ? -11.478 8.957 1.918 1.00 95.12 100 LEU A O 1
ATOM 757 N N . THR A 1 101 ? -9.668 8.104 2.932 1.00 95.50 101 THR A N 1
ATOM 758 C CA . THR A 1 101 ? -9.691 8.977 4.108 1.00 95.50 101 THR A CA 1
ATOM 759 C C . THR A 1 101 ? -8.261 9.361 4.485 1.00 95.50 101 THR A C 1
ATOM 761 O O . THR A 1 101 ? -7.301 8.952 3.837 1.00 95.50 101 THR A O 1
ATOM 764 N N . LYS A 1 102 ? -8.085 10.109 5.580 1.00 95.00 102 LYS A N 1
ATOM 765 C CA . LYS A 1 102 ? -6.750 10.392 6.131 1.00 95.00 102 LYS A CA 1
ATOM 766 C C . LYS A 1 102 ? -6.028 9.148 6.666 1.00 95.00 102 LYS A C 1
ATOM 768 O O . LYS A 1 102 ? -4.858 9.248 6.994 1.00 95.00 102 LYS A O 1
ATOM 773 N N . GLN A 1 103 ? -6.709 8.013 6.820 1.00 96.50 103 GLN A N 1
ATOM 774 C CA . GLN A 1 103 ? -6.149 6.786 7.403 1.00 96.50 103 GLN A CA 1
ATOM 775 C C . GLN A 1 103 ? -6.480 5.541 6.579 1.00 96.50 103 GLN A C 1
ATOM 777 O O . GLN A 1 103 ? -6.266 4.423 7.037 1.00 96.50 103 GLN A O 1
ATOM 782 N N . SER A 1 104 ? -7.016 5.704 5.371 1.00 97.00 104 SER A N 1
ATOM 783 C CA . SER A 1 104 ? -7.344 4.573 4.516 1.00 97.00 104 SER A CA 1
ATOM 784 C C . SER A 1 104 ? -7.188 4.916 3.049 1.00 97.00 104 SER A C 1
ATOM 786 O O . SER A 1 104 ? -7.379 6.055 2.614 1.00 97.00 104 SER A O 1
ATOM 788 N N . LEU A 1 105 ? -6.838 3.898 2.282 1.00 97.19 105 LEU A N 1
ATOM 789 C CA . LEU A 1 105 ? -6.593 3.985 0.854 1.00 97.19 105 LEU A CA 1
ATOM 790 C C . LEU A 1 105 ? -7.085 2.707 0.185 1.00 97.19 105 LEU A C 1
ATOM 792 O O . LEU A 1 105 ? -7.238 1.670 0.830 1.00 97.19 105 LEU A O 1
ATOM 796 N N . ARG A 1 106 ? -7.333 2.772 -1.115 1.00 97.38 106 ARG A N 1
ATOM 797 C CA . ARG A 1 106 ? -7.661 1.614 -1.936 1.00 97.38 106 ARG A CA 1
ATOM 798 C C . ARG A 1 106 ? -6.524 1.349 -2.909 1.00 97.38 106 ARG A C 1
ATOM 800 O O . ARG A 1 106 ? -6.173 2.249 -3.662 1.00 97.38 106 ARG A O 1
ATOM 807 N N . VAL A 1 107 ? -5.995 0.127 -2.925 1.00 95.94 107 VAL A N 1
ATOM 808 C CA . VAL A 1 107 ? -5.024 -0.336 -3.929 1.00 95.94 107 VAL A CA 1
ATOM 809 C C . VAL A 1 107 ? -5.664 -1.427 -4.768 1.00 95.94 107 VAL A C 1
ATOM 811 O O . VAL A 1 107 ? -6.116 -2.429 -4.222 1.00 95.94 107 VAL A O 1
ATOM 814 N N . ASN A 1 108 ? -5.729 -1.238 -6.088 1.00 95.00 108 ASN A N 1
ATOM 815 C CA . ASN A 1 108 ? -6.275 -2.220 -7.035 1.00 95.00 108 ASN A CA 1
ATOM 816 C C . ASN A 1 108 ? -7.648 -2.794 -6.617 1.00 95.00 108 ASN A C 1
ATOM 818 O O . ASN A 1 108 ? -7.928 -3.974 -6.802 1.00 95.00 108 ASN A O 1
ATOM 822 N N . GLY A 1 109 ? -8.513 -1.959 -6.033 1.00 95.94 109 GLY A N 1
ATOM 823 C CA . GLY A 1 109 ? -9.846 -2.368 -5.572 1.00 95.94 109 GLY A CA 1
ATOM 824 C C . GLY A 1 109 ? -9.930 -2.790 -4.101 1.00 95.94 109 GLY A C 1
ATOM 825 O O . GLY A 1 109 ? -11.018 -2.743 -3.531 1.00 95.94 109 GLY A O 1
ATOM 826 N N . ILE A 1 110 ? -8.809 -3.120 -3.458 1.00 97.00 110 ILE A N 1
ATOM 827 C CA . ILE A 1 110 ? -8.761 -3.571 -2.061 1.00 97.00 110 ILE A CA 1
ATOM 828 C C . ILE A 1 110 ? -8.568 -2.366 -1.143 1.00 97.00 110 ILE A C 1
ATOM 830 O O . ILE A 1 110 ? -7.677 -1.548 -1.362 1.00 97.00 110 ILE A O 1
ATOM 834 N N . VAL A 1 111 ? -9.410 -2.239 -0.118 1.00 98.00 111 VAL A N 1
ATOM 835 C CA . VAL A 1 111 ? -9.302 -1.173 0.889 1.00 98.00 111 VAL A CA 1
ATOM 836 C C . VAL A 1 111 ? -8.307 -1.585 1.961 1.00 98.00 111 VAL A C 1
ATOM 838 O O . VAL A 1 111 ? -8.391 -2.701 2.463 1.00 98.00 111 VAL A O 1
ATOM 841 N N . TYR A 1 112 ? -7.427 -0.669 2.349 1.00 98.25 112 TYR A N 1
ATOM 842 C CA . TYR A 1 112 ? -6.491 -0.839 3.447 1.00 98.25 112 TYR A CA 1
ATOM 843 C C . TYR A 1 112 ? -6.627 0.292 4.466 1.00 98.25 112 TYR A C 1
ATOM 845 O O . TYR A 1 112 ? -6.790 1.458 4.094 1.00 98.25 112 TYR A O 1
ATOM 853 N N . ASN A 1 113 ? -6.524 -0.055 5.746 1.00 98.00 113 ASN A N 1
ATOM 854 C CA . ASN A 1 113 ? -6.611 0.863 6.879 1.00 98.00 113 ASN A CA 1
ATOM 855 C C . ASN A 1 113 ? -5.260 0.962 7.586 1.00 98.00 113 ASN A C 1
ATOM 857 O O . A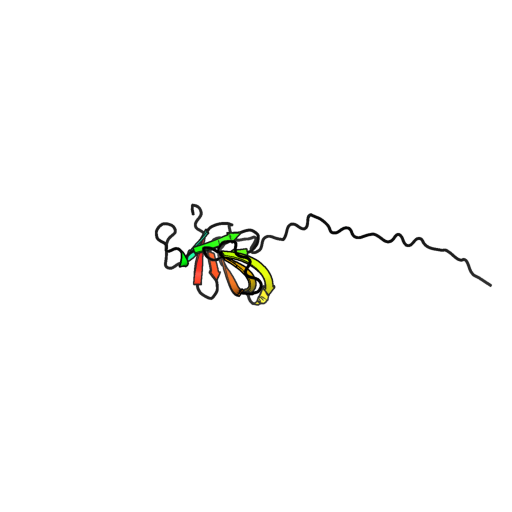SN A 1 113 ? -4.590 -0.048 7.783 1.00 98.00 113 ASN A O 1
ATOM 861 N N . TYR A 1 114 ? -4.876 2.173 7.975 1.00 97.75 114 TYR A N 1
ATOM 862 C CA . TYR A 1 114 ? -3.646 2.431 8.712 1.00 97.75 114 TYR A CA 1
ATOM 863 C C . TYR A 1 114 ? -3.694 1.807 10.111 1.00 97.75 114 TYR A C 1
ATOM 865 O O . TYR A 1 114 ? -4.654 2.012 10.856 1.00 97.75 114 TYR A O 1
ATOM 873 N N . CYS A 1 115 ? -2.624 1.112 10.483 1.00 96.75 115 CYS A N 1
ATOM 874 C CA . CYS A 1 115 ? -2.423 0.529 11.801 1.00 96.75 115 CYS A CA 1
ATOM 875 C C . CYS A 1 115 ? -1.188 1.160 12.439 1.00 96.75 115 CYS A C 1
ATOM 877 O O . CYS A 1 115 ? -0.067 0.954 11.986 1.00 96.75 115 CYS A O 1
ATOM 879 N N . LYS A 1 116 ? -1.405 1.958 13.487 1.00 89.19 116 LYS A N 1
ATOM 880 C CA . LYS A 1 116 ? -0.363 2.792 14.099 1.00 89.19 116 LYS A CA 1
ATOM 881 C C . LYS A 1 116 ? 0.736 1.992 14.806 1.00 89.19 116 LYS A C 1
ATOM 883 O O . LYS A 1 116 ? 1.871 2.451 14.837 1.00 89.19 116 LYS A O 1
ATOM 888 N N . ASP A 1 117 ? 0.379 0.845 15.377 1.00 84.75 117 ASP A N 1
ATOM 889 C CA . ASP A 1 117 ? 1.229 0.091 16.304 1.00 84.75 117 ASP A CA 1
ATOM 890 C C . ASP A 1 117 ? 1.815 -1.196 15.674 1.00 84.75 117 ASP A C 1
ATOM 892 O O . ASP A 1 117 ? 2.211 -2.107 16.399 1.00 84.75 117 ASP A O 1
ATOM 896 N N . LEU A 1 118 ? 1.852 -1.266 14.332 1.00 83.00 118 LEU A N 1
ATOM 897 C CA . LEU A 1 118 ? 2.451 -2.340 13.520 1.00 83.00 118 LEU A CA 1
ATOM 898 C C . LEU A 1 118 ? 3.683 -1.847 12.757 1.00 83.00 118 LEU A C 1
ATOM 900 O O . LEU A 1 118 ? 4.758 -2.460 12.918 1.00 83.00 118 LEU A O 1
#

Solvent-accessible surface area (backbone atoms only — not comparable to full-atom values): 7191 Å² total; per-residue (Å²): 139,88,83,86,85,81,84,77,86,80,79,79,77,76,78,70,82,75,94,68,78,70,72,74,53,54,63,77,72,48,73,71,45,33,25,33,30,68,93,44,46,92,88,53,72,56,69,92,42,38,35,36,34,48,70,50,24,70,16,52,70,71,37,52,26,34,60,78,47,74,43,75,92,76,28,32,34,31,23,46,45,28,49,79,89,43,86,52,86,81,55,74,48,77,41,40,53,44,79,75,51,66,54,29,34,28,50,76,86,45,46,28,36,62,30,93,92,108

Secondary structure (DSSP, 8-state):
------------------TT--PPPSSTTSPSEEEEETTS-SSS--GGGEEEE-SS-EE-TTEEEEEEEEEGGGTEEEEEEEETTB-----EEEEEEEEEETTEEEETTEEEEEETT-

Sequence (118 aa):
MTTLAAFALSIGTVTLPDPGQAQQPVFPSLPRGTYVAAQYTCTEYIEAGLLRLDANGISPPKSTCKIVSADERSATYESTCHENDTPSEQERVKLKIEPLTKQSLRVNGIVYNYCKDL

Foldseek 3Di:
DDDDDDD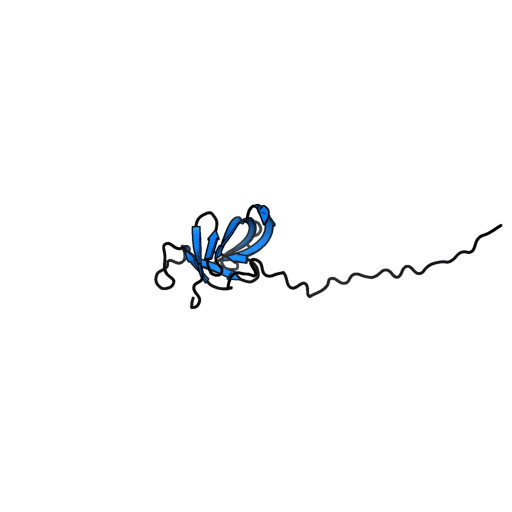DDDPPPPPDPDPDPQPPQDPPLEDFAKWFWPVADLVGGDQQRIWGRDRQGIDRHQKDWGFPDDDVVQQKTWIDIDGNPDDPPDDTDIWRWADPDSAWIDIPNTIIGHDPPD